Protein AF-S9ZBN9-F1 (afdb_monomer)

Nearest PDB structures (foldseek):
  4k0d-assembly1_B  TM=3.732E-01  e=3.266E+00  Anaeromyxobacter dehalogenans 2CP-C
  1k05-assembly1_A  TM=3.040E-01  e=8.982E+00  Homo sapiens

Mean predicted aligned error: 7.87 Å

pLDDT: mean 86.71, std 13.23, range [47.06, 98.19]

InterPro domains:
  IPR008875 TraX [PF05857] (22-133)

Sequence (137 aa):
MGKRPPAKAVALPRVVISNGTLEALKWLGLVLMTLDHANKYVFAHGLPGAFELGRLAMPIFGFVLAYNLARPGALTSGAYARTMKRLALYGVAATPFFIGLGGLLSGWWPLNIMFTLLVAAGVLYLGSAHETEKIVR

Secondary structure (DSSP, 8-state):
-PPPPPP----PPP----HHHHHHHHHHHHHHHHHHHHHHHTSTT-STTHHHHHTTHHHHHHHHHHHHHTSTTTTTTTHHHHHHHHHHHHHHHHHHHHHHHHTTTS-S----HHHHHHHHHHHHHHHHHHHHHHHH-

Organism: NCBI:txid1348657

Structure (mmCIF, N/CA/C/O backbone):
data_AF-S9ZBN9-F1
#
_entry.id   AF-S9ZBN9-F1
#
loop_
_atom_site.group_PDB
_atom_site.id
_atom_site.type_symbol
_atom_site.label_atom_id
_atom_site.label_alt_id
_atom_site.label_comp_id
_atom_site.label_asym_id
_atom_site.label_entity_id
_atom_site.label_seq_id
_atom_site.pdbx_PDB_ins_code
_atom_site.Cartn_x
_atom_site.Cartn_y
_atom_site.Cartn_z
_atom_site.occupancy
_atom_site.B_iso_or_equiv
_atom_site.auth_seq_id
_atom_site.auth_comp_id
_atom_site.auth_asym_id
_atom_site.auth_atom_id
_atom_site.pdbx_PDB_model_num
ATOM 1 N N . MET A 1 1 ? 4.072 -3.892 51.290 1.00 50.62 1 MET A N 1
ATOM 2 C CA . MET A 1 1 ? 4.006 -4.163 49.836 1.00 50.62 1 MET A CA 1
ATOM 3 C C . MET A 1 1 ? 3.263 -3.005 49.163 1.00 50.62 1 MET A C 1
ATOM 5 O O . MET A 1 1 ? 2.042 -2.968 49.208 1.00 50.62 1 MET A O 1
ATOM 9 N N . GLY A 1 2 ? 3.979 -1.980 48.685 1.00 59.53 2 GLY A N 1
ATOM 10 C CA . GLY A 1 2 ? 3.369 -0.747 48.161 1.00 59.53 2 GLY A CA 1
ATOM 11 C C . GLY A 1 2 ? 2.834 -0.929 46.738 1.00 59.53 2 GLY A C 1
ATOM 12 O O . GLY A 1 2 ? 3.568 -1.379 45.861 1.00 59.53 2 GLY A O 1
ATOM 13 N N . LYS A 1 3 ? 1.560 -0.592 46.502 1.00 62.06 3 LYS A N 1
ATOM 14 C CA . LYS A 1 3 ? 0.966 -0.575 45.156 1.00 62.06 3 LYS A CA 1
ATOM 15 C C . LYS A 1 3 ? 1.666 0.504 44.319 1.00 62.06 3 LYS A C 1
ATOM 17 O O . LYS A 1 3 ? 1.660 1.670 44.704 1.00 62.06 3 LYS A O 1
ATOM 22 N N . ARG A 1 4 ? 2.265 0.123 43.182 1.00 60.00 4 ARG A N 1
ATOM 23 C CA . ARG A 1 4 ? 2.753 1.087 42.181 1.00 60.00 4 ARG A CA 1
ATOM 24 C C . ARG A 1 4 ? 1.568 1.948 41.719 1.00 60.00 4 ARG A C 1
ATOM 26 O O . ARG A 1 4 ? 0.535 1.372 41.373 1.00 60.00 4 ARG A O 1
ATOM 33 N N . PRO A 1 5 ? 1.688 3.285 41.697 1.00 59.78 5 PRO A N 1
ATOM 34 C CA . PRO A 1 5 ? 0.659 4.129 41.109 1.00 59.78 5 PRO A CA 1
ATOM 35 C C . PRO A 1 5 ? 0.511 3.788 39.616 1.00 59.78 5 PRO A C 1
ATOM 37 O O . PRO A 1 5 ? 1.517 3.475 38.968 1.00 59.78 5 PRO A O 1
ATOM 40 N N . PRO A 1 6 ? -0.714 3.817 39.058 1.00 62.88 6 PRO A N 1
ATOM 41 C CA . PRO A 1 6 ? -0.912 3.589 37.634 1.00 62.88 6 PRO A CA 1
ATOM 42 C C . PRO A 1 6 ? -0.115 4.639 36.859 1.00 62.88 6 PRO A C 1
ATOM 44 O O . PRO A 1 6 ? -0.218 5.837 37.132 1.00 62.88 6 PRO A O 1
ATOM 47 N N . ALA A 1 7 ? 0.718 4.186 35.920 1.00 63.12 7 ALA A N 1
ATOM 48 C CA . ALA A 1 7 ? 1.450 5.082 35.039 1.00 63.12 7 ALA A CA 1
ATOM 49 C C . ALA A 1 7 ? 0.431 5.978 34.320 1.00 63.12 7 ALA A C 1
ATOM 51 O O . ALA A 1 7 ? -0.486 5.473 33.671 1.00 63.12 7 ALA A O 1
ATOM 52 N N . LYS A 1 8 ? 0.555 7.303 34.464 1.00 56.41 8 LYS A N 1
ATOM 53 C CA . LYS A 1 8 ? -0.272 8.248 33.707 1.00 56.41 8 LYS A CA 1
ATOM 54 C C . LYS A 1 8 ? 0.001 8.007 32.224 1.00 56.41 8 LYS A C 1
ATOM 56 O O . LYS A 1 8 ? 1.105 8.276 31.757 1.00 56.41 8 LYS A O 1
ATOM 61 N N . ALA A 1 9 ? -0.983 7.477 31.504 1.00 63.88 9 ALA A N 1
ATOM 62 C CA . ALA A 1 9 ? -0.899 7.336 30.061 1.00 63.88 9 ALA A CA 1
ATOM 63 C C . ALA A 1 9 ? -0.758 8.737 29.454 1.00 63.88 9 ALA A C 1
ATOM 65 O O . ALA A 1 9 ? -1.649 9.576 29.588 1.00 63.88 9 ALA A O 1
ATOM 66 N N . VAL A 1 10 ? 0.386 9.011 28.829 1.00 67.50 10 VAL A N 1
ATOM 67 C CA . VAL A 1 10 ? 0.577 10.229 28.044 1.00 67.50 10 VAL A CA 1
ATOM 68 C C . VAL A 1 10 ? -0.313 10.096 26.811 1.00 67.50 10 VAL A C 1
ATOM 70 O O . VAL A 1 10 ? -0.037 9.288 25.927 1.00 67.50 10 VAL A O 1
ATOM 73 N N . ALA A 1 11 ? -1.414 10.846 26.774 1.00 68.44 11 ALA A N 1
ATOM 74 C CA . ALA A 1 11 ? -2.284 10.902 25.608 1.00 68.44 11 ALA A CA 1
ATOM 75 C C . ALA A 1 11 ? -1.547 11.640 24.481 1.00 68.44 11 ALA A C 1
ATOM 77 O O . ALA A 1 11 ? -1.404 12.861 24.514 1.00 68.44 11 ALA A O 1
ATOM 78 N N . LEU A 1 12 ? -1.030 10.890 23.506 1.00 72.62 12 LEU A N 1
ATOM 79 C CA . LEU A 1 12 ? -0.391 11.470 22.328 1.00 72.62 12 LEU A CA 1
ATOM 80 C C . LEU A 1 12 ? -1.444 12.130 21.418 1.00 72.62 12 LEU A C 1
ATOM 82 O O . LEU A 1 12 ? -2.558 11.608 21.298 1.00 72.62 12 LEU A O 1
ATOM 86 N N . PRO A 1 13 ? -1.111 13.250 20.747 1.00 77.50 13 PRO A N 1
ATOM 87 C CA . PRO A 1 13 ? -2.014 13.878 19.793 1.00 77.50 13 PRO A CA 1
ATOM 88 C C . PRO A 1 13 ? -2.399 12.896 18.684 1.00 77.50 13 PRO A C 1
ATOM 90 O O . PRO A 1 13 ? -1.551 12.193 18.129 1.00 77.50 13 PRO A O 1
ATOM 93 N N . ARG A 1 14 ? -3.685 12.862 18.323 1.00 79.31 14 ARG A N 1
ATOM 94 C CA . ARG A 1 14 ? -4.166 12.005 17.238 1.00 79.31 14 ARG A CA 1
ATOM 95 C C . ARG A 1 14 ? -3.652 12.531 15.899 1.00 79.31 14 ARG A C 1
ATOM 97 O O . ARG A 1 14 ? -4.034 13.613 15.465 1.00 79.31 14 ARG A O 1
ATOM 104 N N . VAL A 1 15 ? -2.846 11.728 15.212 1.00 84.12 15 VAL A N 1
ATOM 105 C CA . VAL A 1 15 ? -2.393 12.029 13.849 1.00 84.12 15 VAL A CA 1
ATOM 106 C C . VAL A 1 15 ? -3.560 11.831 12.876 1.00 84.12 15 VAL A C 1
ATOM 108 O O . VAL A 1 15 ? -3.977 10.702 12.605 1.00 84.12 15 VAL A O 1
ATOM 111 N N . VAL A 1 16 ? -4.109 12.928 12.351 1.00 91.12 16 VAL A N 1
ATOM 112 C CA . VAL A 1 16 ? -5.200 12.917 11.364 1.00 91.12 16 VAL A CA 1
ATOM 113 C C . VAL A 1 16 ? -4.637 13.239 9.983 1.00 91.12 16 VAL A C 1
ATOM 115 O O . VAL A 1 16 ? -4.164 14.342 9.737 1.00 91.12 16 VAL A O 1
ATOM 118 N N . ILE A 1 17 ? -4.701 12.266 9.076 1.00 92.94 17 ILE A N 1
ATOM 119 C CA . ILE A 1 17 ? -4.240 12.375 7.693 1.00 92.94 17 ILE A CA 1
ATOM 120 C C . ILE A 1 17 ? -5.448 12.221 6.780 1.00 92.94 17 ILE A C 1
ATOM 122 O O . ILE A 1 17 ? -6.238 11.279 6.915 1.00 92.94 17 ILE A O 1
ATOM 126 N N . SER A 1 18 ? -5.586 13.159 5.844 1.00 95.00 18 SER A N 1
ATOM 127 C CA . SER A 1 18 ? -6.686 13.161 4.886 1.00 95.00 18 SER A CA 1
ATOM 128 C C . SER A 1 18 ? -6.649 11.924 3.976 1.00 95.00 18 SER A C 1
ATOM 130 O O . SER A 1 18 ? -5.587 11.369 3.682 1.00 95.00 18 SER A O 1
ATOM 132 N N . ASN A 1 19 ? -7.817 11.507 3.479 1.00 94.38 19 ASN A N 1
ATOM 133 C CA . ASN A 1 19 ? -7.900 10.419 2.500 1.00 94.38 19 ASN A CA 1
ATOM 134 C C . ASN A 1 19 ? -7.111 10.741 1.224 1.00 94.38 19 ASN A C 1
ATOM 136 O O . ASN A 1 19 ? -6.431 9.864 0.705 1.00 94.38 19 ASN A O 1
ATOM 140 N N . GLY A 1 20 ? -7.155 11.996 0.762 1.00 96.38 20 GLY A N 1
ATOM 141 C CA . GLY A 1 20 ? -6.427 12.435 -0.430 1.00 96.38 20 GLY A CA 1
ATOM 142 C C . GLY A 1 20 ? -4.912 12.303 -0.278 1.00 96.38 20 GLY A C 1
ATOM 143 O O . GLY A 1 20 ? -4.245 11.837 -1.194 1.00 96.38 20 GLY A O 1
ATOM 144 N N . THR A 1 21 ? -4.367 12.616 0.901 1.00 97.06 21 THR A N 1
ATOM 145 C CA . THR A 1 21 ? -2.932 12.452 1.180 1.00 97.06 21 THR A CA 1
ATOM 146 C C . THR A 1 21 ? -2.518 10.982 1.157 1.00 97.06 21 THR A C 1
ATOM 148 O O . THR A 1 21 ? -1.499 10.641 0.566 1.00 97.06 21 THR A O 1
ATOM 151 N N . LEU A 1 22 ? -3.310 10.091 1.761 1.00 96.81 22 LEU A N 1
ATOM 152 C CA . LEU A 1 22 ? -3.028 8.650 1.729 1.00 96.81 22 LEU A CA 1
ATOM 153 C C . LEU A 1 22 ? -3.139 8.082 0.313 1.00 96.81 22 LEU A C 1
ATOM 155 O O . LEU A 1 22 ? -2.351 7.218 -0.063 1.00 96.81 22 LEU A O 1
ATOM 159 N N . GLU A 1 23 ? -4.098 8.570 -0.473 1.00 97.38 23 GLU A N 1
ATOM 160 C CA . GLU A 1 23 ? -4.237 8.209 -1.881 1.00 97.38 23 GLU A CA 1
ATOM 161 C C . GLU A 1 23 ? -3.001 8.640 -2.674 1.00 97.38 23 GLU A C 1
ATOM 163 O O . GLU A 1 23 ? -2.384 7.809 -3.338 1.00 97.38 23 GLU A O 1
ATOM 168 N N . ALA A 1 24 ? -2.579 9.898 -2.528 1.00 97.94 24 ALA A N 1
ATOM 169 C CA . ALA A 1 24 ? -1.375 10.429 -3.158 1.00 97.94 24 ALA A CA 1
ATOM 170 C C . ALA A 1 24 ? -0.121 9.636 -2.762 1.00 97.94 24 ALA A C 1
ATOM 172 O O . ALA A 1 24 ? 0.701 9.328 -3.620 1.00 97.94 24 ALA A O 1
ATOM 173 N N . LEU A 1 25 ? 0.000 9.232 -1.493 1.00 97.88 25 LEU A N 1
ATOM 174 C CA . LEU A 1 25 ? 1.095 8.375 -1.034 1.00 97.88 25 LEU A CA 1
ATOM 175 C C . LEU A 1 25 ? 1.078 6.999 -1.711 1.00 97.88 25 LEU A C 1
ATOM 177 O O . LEU A 1 25 ? 2.134 6.526 -2.122 1.00 97.88 25 LEU A O 1
ATOM 181 N N . LYS A 1 26 ? -0.088 6.362 -1.891 1.00 96.06 26 LYS A N 1
ATOM 182 C CA . LYS A 1 26 ? -0.159 5.095 -2.647 1.00 96.06 26 LYS A CA 1
ATOM 183 C C . LYS A 1 26 ? 0.303 5.275 -4.085 1.00 96.06 26 LYS A C 1
ATOM 185 O O . LYS A 1 26 ? 1.065 4.446 -4.575 1.00 96.06 26 LYS A O 1
ATOM 190 N N . TRP A 1 27 ? -0.155 6.336 -4.747 1.00 98.19 27 TRP A N 1
ATOM 191 C CA . TRP A 1 27 ? 0.246 6.633 -6.121 1.00 98.19 27 TRP A CA 1
ATOM 192 C C . TRP A 1 27 ? 1.741 6.916 -6.219 1.00 98.19 27 TRP A C 1
ATOM 194 O O . TRP A 1 27 ? 2.399 6.368 -7.099 1.00 98.19 27 TRP A O 1
ATOM 204 N N . LEU A 1 28 ? 2.298 7.677 -5.276 1.00 98.06 28 LEU A N 1
ATOM 205 C CA . LEU A 1 28 ? 3.735 7.906 -5.186 1.00 98.06 28 LEU A CA 1
ATOM 206 C C . LEU A 1 28 ? 4.495 6.583 -5.027 1.00 98.06 28 LEU A C 1
ATOM 208 O O . LEU A 1 28 ? 5.392 6.300 -5.813 1.00 98.06 28 LEU A O 1
ATOM 212 N N . GLY A 1 29 ? 4.103 5.736 -4.071 1.00 97.00 29 GLY A N 1
ATOM 213 C CA . GLY A 1 29 ? 4.714 4.418 -3.878 1.00 97.00 29 GLY A CA 1
ATOM 214 C C . GLY A 1 29 ? 4.638 3.539 -5.131 1.00 97.00 29 GLY A C 1
ATOM 215 O O . GLY A 1 29 ? 5.613 2.871 -5.473 1.00 97.00 29 GLY A O 1
ATOM 216 N N . LEU A 1 30 ? 3.515 3.580 -5.856 1.00 96.12 30 LEU A N 1
ATOM 217 C CA . LEU A 1 30 ? 3.324 2.832 -7.099 1.00 96.12 30 LEU A CA 1
ATOM 218 C C . LEU A 1 30 ? 4.252 3.330 -8.212 1.00 96.12 30 LEU A C 1
ATOM 220 O O . LEU A 1 30 ? 4.881 2.512 -8.885 1.00 96.12 30 LEU A O 1
ATOM 224 N N . VAL A 1 31 ? 4.366 4.647 -8.389 1.00 97.44 31 VAL A N 1
ATOM 225 C CA . VAL A 1 31 ? 5.267 5.254 -9.380 1.00 97.44 31 VAL A CA 1
ATOM 226 C C . VAL A 1 31 ? 6.720 4.903 -9.069 1.00 97.44 31 VAL A C 1
ATOM 228 O O . VAL A 1 31 ? 7.429 4.450 -9.964 1.00 97.44 31 VAL A O 1
ATOM 231 N N . LEU A 1 32 ? 7.151 5.031 -7.810 1.00 96.44 32 LEU A N 1
ATOM 232 C CA . LEU A 1 32 ? 8.522 4.712 -7.393 1.00 96.44 32 LEU A CA 1
ATOM 233 C C . LEU A 1 32 ? 8.856 3.229 -7.604 1.00 96.44 32 LEU A C 1
ATOM 235 O O . LEU A 1 32 ? 9.910 2.904 -8.147 1.00 96.44 32 LEU A O 1
ATOM 239 N N . MET A 1 33 ? 7.939 2.329 -7.239 1.00 94.75 33 MET A N 1
ATOM 240 C CA . MET A 1 33 ? 8.096 0.891 -7.477 1.00 94.75 33 MET A CA 1
ATOM 241 C C . MET A 1 33 ? 8.193 0.578 -8.973 1.00 94.75 33 MET A C 1
ATOM 243 O O . MET A 1 33 ? 9.039 -0.209 -9.391 1.00 94.75 33 MET A O 1
ATOM 247 N N . THR A 1 34 ? 7.341 1.210 -9.782 1.00 93.06 34 THR A N 1
ATOM 248 C CA . THR A 1 34 ? 7.320 1.008 -11.236 1.00 93.06 34 THR A CA 1
ATOM 249 C C . THR A 1 34 ? 8.600 1.525 -11.882 1.00 93.06 34 THR A C 1
ATOM 251 O O . THR A 1 34 ? 9.152 0.847 -12.742 1.00 93.06 34 THR A O 1
ATOM 254 N N . LEU A 1 35 ? 9.106 2.682 -11.445 1.00 94.00 35 LEU A N 1
ATOM 255 C CA . LEU A 1 35 ? 10.361 3.254 -11.929 1.00 94.00 35 LEU A CA 1
ATOM 256 C C . LEU A 1 35 ? 11.552 2.330 -11.651 1.00 94.00 35 LEU A C 1
ATOM 258 O O . LEU A 1 35 ? 12.366 2.110 -12.543 1.00 94.00 35 LEU A O 1
ATOM 262 N N . ASP A 1 36 ? 11.636 1.755 -10.452 1.00 92.06 36 ASP A N 1
ATOM 263 C CA . ASP A 1 36 ? 12.674 0.778 -10.104 1.00 92.06 36 ASP A CA 1
ATOM 264 C C . ASP A 1 36 ? 12.609 -0.478 -10.989 1.00 92.06 36 ASP A C 1
ATOM 266 O O . ASP A 1 36 ? 13.612 -0.903 -11.566 1.00 92.06 36 ASP A O 1
ATOM 270 N N . HIS A 1 37 ? 11.408 -1.024 -11.195 1.00 90.50 37 HIS A N 1
ATOM 271 C CA . HIS A 1 37 ? 11.225 -2.192 -12.058 1.00 90.50 37 HIS A CA 1
ATOM 272 C C . HIS A 1 37 ? 11.536 -1.866 -13.524 1.00 90.50 37 HIS A C 1
ATOM 274 O O . HIS A 1 37 ? 12.193 -2.657 -14.199 1.00 90.50 37 HIS A O 1
ATOM 280 N N . ALA A 1 38 ? 11.124 -0.698 -14.019 1.00 91.06 38 ALA A N 1
ATOM 281 C CA . ALA A 1 38 ? 11.475 -0.234 -15.356 1.00 91.06 38 ALA A CA 1
ATOM 282 C C . ALA A 1 38 ? 12.993 -0.056 -15.494 1.00 91.06 38 ALA A C 1
ATOM 284 O O . ALA A 1 38 ? 13.569 -0.486 -16.493 1.00 91.06 38 ALA A O 1
ATOM 285 N N . ASN A 1 39 ? 13.663 0.500 -14.480 1.00 91.94 39 ASN A N 1
ATOM 286 C CA . ASN A 1 39 ? 15.115 0.626 -14.479 1.00 91.94 39 ASN A CA 1
ATOM 287 C C . ASN A 1 39 ? 15.793 -0.743 -14.614 1.00 91.94 39 ASN A C 1
ATOM 289 O O . ASN A 1 39 ? 16.691 -0.909 -15.435 1.00 91.94 39 ASN A O 1
ATOM 293 N N . LYS A 1 40 ? 15.323 -1.738 -13.859 1.00 86.88 40 LYS A N 1
ATOM 294 C CA . LYS A 1 40 ? 15.853 -3.103 -13.906 1.00 86.88 40 LYS A CA 1
ATOM 295 C C . LYS A 1 40 ? 15.587 -3.803 -15.245 1.00 86.88 40 LYS A C 1
ATOM 297 O O . LYS A 1 40 ? 16.513 -4.361 -15.825 1.00 86.88 40 LYS A O 1
ATOM 302 N N . TYR A 1 41 ? 14.341 -3.802 -15.722 1.00 86.06 41 TYR A N 1
ATOM 303 C CA . TYR A 1 41 ? 13.916 -4.662 -16.838 1.00 86.06 41 TYR A CA 1
ATOM 304 C C . TYR A 1 41 ? 13.964 -3.994 -18.215 1.00 86.06 41 TYR A C 1
ATOM 306 O O . TYR A 1 41 ? 14.106 -4.696 -19.211 1.00 86.06 41 TYR A O 1
ATOM 314 N N . VAL A 1 42 ? 13.838 -2.667 -18.291 1.00 89.06 42 VAL A N 1
ATOM 315 C CA . VAL A 1 42 ? 13.817 -1.919 -19.563 1.00 89.06 42 VAL A CA 1
ATOM 316 C C . VAL A 1 42 ? 15.135 -1.189 -19.787 1.00 89.06 42 VAL A C 1
ATOM 318 O O . VAL A 1 42 ? 15.687 -1.242 -20.881 1.00 89.06 42 VAL A O 1
ATOM 321 N N . PHE A 1 43 ? 15.661 -0.531 -18.751 1.00 87.50 43 PHE A N 1
ATOM 322 C CA . PHE A 1 43 ? 16.867 0.296 -18.863 1.00 87.50 43 PHE A CA 1
ATOM 323 C C . PHE A 1 43 ? 18.155 -0.412 -18.425 1.00 87.50 43 PHE A C 1
ATOM 325 O O . PHE A 1 43 ? 19.200 0.231 -18.396 1.00 87.50 43 PHE A O 1
ATOM 332 N N . ALA A 1 44 ? 18.099 -1.703 -18.074 1.00 88.12 44 ALA A N 1
ATOM 333 C CA . ALA A 1 44 ? 19.251 -2.504 -17.647 1.00 88.12 44 ALA A CA 1
ATOM 334 C C . ALA A 1 44 ? 20.135 -1.801 -16.590 1.00 88.12 44 ALA A C 1
ATOM 336 O O . ALA A 1 44 ? 21.359 -1.792 -16.688 1.00 88.12 44 ALA A O 1
ATOM 337 N N . HIS A 1 45 ? 19.498 -1.201 -15.579 1.00 87.06 45 HIS A N 1
ATOM 338 C CA . HIS A 1 45 ? 20.115 -0.404 -14.510 1.00 87.06 45 HIS A CA 1
ATOM 339 C C . HIS A 1 45 ? 20.726 0.948 -14.932 1.00 87.06 45 HIS A C 1
ATOM 341 O O . HIS A 1 45 ? 21.487 1.540 -14.169 1.00 87.06 45 HIS A O 1
ATOM 347 N N . GLY A 1 46 ? 20.368 1.478 -16.104 1.00 86.75 46 GLY A N 1
ATOM 348 C CA . GLY A 1 46 ? 20.910 2.729 -16.646 1.00 86.75 46 GLY A CA 1
ATOM 349 C C . GLY A 1 46 ? 20.443 4.029 -15.974 1.00 86.75 46 GLY A C 1
ATOM 350 O O . GLY A 1 46 ? 21.019 5.080 -16.249 1.00 86.75 46 GLY A O 1
ATOM 351 N N . LEU A 1 47 ? 19.425 4.000 -15.107 1.00 89.94 47 LEU A N 1
ATOM 352 C CA . LEU A 1 47 ? 18.936 5.181 -14.386 1.00 89.94 47 LEU A CA 1
ATOM 353 C C . LEU A 1 47 ? 19.544 5.246 -12.971 1.00 89.94 47 LEU A C 1
ATOM 355 O O . LEU A 1 47 ? 19.133 4.471 -12.095 1.00 89.94 47 LEU A O 1
ATOM 359 N N . PRO A 1 48 ? 20.494 6.166 -12.705 1.00 89.69 48 PRO A N 1
ATOM 360 C CA . PRO A 1 48 ? 21.074 6.320 -11.375 1.00 89.69 48 PRO A CA 1
ATOM 361 C C . PRO A 1 48 ? 20.007 6.772 -10.366 1.00 89.69 48 PRO A C 1
ATOM 363 O O . PRO A 1 48 ? 19.133 7.578 -10.677 1.00 89.69 48 PRO A O 1
ATOM 366 N N . GLY A 1 49 ? 20.051 6.221 -9.150 1.00 89.94 49 GLY A N 1
ATOM 367 C CA . GLY A 1 49 ? 19.124 6.555 -8.058 1.00 89.94 49 GLY A CA 1
ATOM 368 C C . GLY A 1 49 ? 17.725 5.923 -8.143 1.00 89.94 49 GLY A C 1
ATOM 369 O O . GLY A 1 49 ? 17.030 5.865 -7.131 1.00 89.94 49 GLY A O 1
ATOM 370 N N . ALA A 1 50 ? 17.303 5.373 -9.290 1.00 90.31 50 ALA A N 1
ATOM 371 C CA . ALA A 1 50 ? 15.974 4.760 -9.432 1.00 90.31 50 ALA A CA 1
ATOM 372 C C . ALA A 1 50 ? 15.750 3.576 -8.470 1.00 90.31 50 ALA A C 1
ATOM 374 O O . ALA A 1 50 ? 14.666 3.438 -7.906 1.00 90.31 50 ALA A O 1
ATOM 375 N N . PHE A 1 51 ? 16.791 2.775 -8.222 1.00 88.19 51 PHE A N 1
ATOM 376 C CA . PHE A 1 51 ? 16.743 1.684 -7.243 1.00 88.19 51 PHE A CA 1
ATOM 377 C C . PHE A 1 51 ? 16.545 2.192 -5.809 1.00 88.19 51 PHE A C 1
ATOM 379 O O . PHE A 1 51 ? 15.717 1.678 -5.057 1.00 88.19 51 PHE A O 1
ATOM 386 N N . GLU A 1 52 ? 17.275 3.239 -5.427 1.00 92.88 52 GLU A N 1
ATOM 387 C CA . GLU A 1 52 ? 17.192 3.835 -4.091 1.00 92.88 52 GLU A CA 1
ATOM 388 C C . GLU A 1 52 ? 15.805 4.428 -3.837 1.00 92.88 52 GLU A C 1
ATOM 390 O O . GLU A 1 52 ? 15.210 4.198 -2.782 1.00 92.88 52 GLU A O 1
ATOM 395 N N . LEU A 1 53 ? 15.261 5.118 -4.841 1.00 92.94 53 LEU A N 1
ATOM 396 C CA . LEU A 1 53 ? 13.899 5.636 -4.841 1.00 92.94 53 LEU A CA 1
ATOM 397 C C . LEU A 1 53 ? 12.857 4.510 -4.753 1.00 92.94 53 LEU A C 1
ATOM 399 O O . LEU A 1 53 ? 11.900 4.618 -3.983 1.00 92.94 53 LEU A O 1
ATOM 403 N N . GLY A 1 54 ? 13.071 3.400 -5.462 1.00 91.56 54 GLY A N 1
ATOM 404 C CA . GLY A 1 54 ? 12.228 2.204 -5.392 1.00 91.56 54 GLY A CA 1
ATOM 405 C C . GLY A 1 54 ? 12.092 1.629 -3.983 1.00 91.56 54 GLY A C 1
ATOM 406 O O . GLY A 1 54 ? 11.002 1.205 -3.587 1.00 91.56 54 GLY A O 1
ATOM 407 N N . ARG A 1 55 ? 13.157 1.687 -3.171 1.00 94.00 55 ARG A N 1
ATOM 408 C CA . ARG A 1 55 ? 13.136 1.193 -1.779 1.00 94.00 55 ARG A CA 1
ATOM 409 C C . ARG A 1 55 ? 12.144 1.936 -0.885 1.00 94.00 55 ARG A C 1
ATOM 411 O O . ARG A 1 55 ? 11.736 1.380 0.134 1.00 94.00 55 ARG A O 1
ATOM 418 N N . LEU A 1 56 ? 11.721 3.145 -1.257 1.00 96.19 56 LEU A N 1
ATOM 419 C CA . LEU A 1 56 ? 10.700 3.899 -0.525 1.00 96.19 56 LEU A CA 1
ATOM 420 C C . LEU A 1 56 ? 9.286 3.331 -0.718 1.00 96.19 56 LEU A C 1
ATOM 422 O O . LEU A 1 56 ? 8.417 3.579 0.116 1.00 96.19 56 LEU A O 1
ATOM 426 N N . ALA A 1 57 ? 9.035 2.536 -1.762 1.00 95.75 57 ALA A N 1
ATOM 427 C CA . ALA A 1 57 ? 7.704 1.993 -2.022 1.00 95.75 57 ALA A CA 1
ATOM 428 C C . ALA A 1 57 ? 7.188 1.128 -0.859 1.00 95.75 57 ALA A C 1
ATOM 430 O O . ALA A 1 57 ? 6.056 1.306 -0.406 1.00 95.75 57 ALA A O 1
ATOM 431 N N . MET A 1 58 ? 8.026 0.230 -0.330 1.00 94.25 58 MET A N 1
ATOM 432 C CA . MET A 1 58 ? 7.655 -0.659 0.777 1.00 94.25 58 MET A CA 1
ATOM 433 C C . MET A 1 58 ? 7.229 0.102 2.048 1.00 94.25 58 MET A C 1
ATOM 435 O O . MET A 1 58 ? 6.103 -0.127 2.503 1.00 94.25 58 MET A O 1
ATOM 439 N N . PRO A 1 59 ? 8.034 1.025 2.615 1.00 96.31 59 PRO A N 1
ATOM 440 C CA . PRO A 1 59 ? 7.627 1.771 3.802 1.00 96.31 59 PRO A CA 1
ATOM 441 C C . PRO A 1 59 ? 6.416 2.676 3.545 1.00 96.31 59 PRO A C 1
ATOM 443 O O . PRO A 1 59 ? 5.574 2.804 4.432 1.00 96.31 59 PRO A O 1
ATOM 446 N N . ILE A 1 60 ? 6.263 3.244 2.341 1.00 97.62 60 ILE A N 1
ATOM 447 C CA . ILE A 1 60 ? 5.080 4.043 1.985 1.00 97.62 60 ILE A CA 1
ATOM 448 C C . ILE A 1 60 ? 3.809 3.182 2.015 1.00 97.62 60 ILE A C 1
ATOM 450 O O . ILE A 1 60 ? 2.833 3.544 2.678 1.00 97.62 60 ILE A O 1
ATOM 454 N N . PHE A 1 61 ? 3.804 2.025 1.347 1.00 97.38 61 PHE A N 1
ATOM 455 C CA . PHE A 1 61 ? 2.638 1.135 1.351 1.00 97.38 61 PHE A CA 1
ATOM 456 C C . PHE A 1 61 ? 2.350 0.562 2.740 1.00 97.38 61 PHE A C 1
ATOM 458 O O . PHE A 1 61 ? 1.185 0.501 3.141 1.00 97.38 61 PHE A O 1
ATOM 465 N N . GLY A 1 62 ? 3.393 0.195 3.490 1.00 97.25 62 GLY A N 1
ATOM 466 C CA . GLY A 1 62 ? 3.267 -0.254 4.875 1.00 97.25 62 GLY A CA 1
ATOM 467 C C . GLY A 1 62 ? 2.621 0.808 5.765 1.00 97.25 62 GLY A C 1
ATOM 468 O O . GLY A 1 62 ? 1.674 0.507 6.494 1.00 97.25 62 GLY A O 1
ATOM 469 N N . PHE A 1 63 ? 3.060 2.063 5.646 1.00 97.25 63 PHE A N 1
ATOM 470 C CA . PHE A 1 63 ? 2.474 3.189 6.368 1.00 97.25 63 PHE A CA 1
ATOM 471 C C . PHE A 1 63 ? 0.998 3.394 6.016 1.00 97.25 63 PHE A C 1
ATOM 473 O O . PHE A 1 63 ? 0.158 3.462 6.914 1.00 97.25 63 PHE A O 1
ATOM 480 N N . VAL A 1 64 ? 0.654 3.449 4.725 1.00 97.31 64 VAL A N 1
ATOM 481 C CA . VAL A 1 64 ? -0.741 3.644 4.298 1.00 97.31 64 VAL A CA 1
ATOM 482 C C . VAL A 1 64 ? -1.638 2.502 4.782 1.00 97.31 64 VAL A C 1
ATOM 484 O O . VAL A 1 64 ? -2.760 2.757 5.230 1.00 97.31 64 VAL A O 1
ATOM 487 N N . LEU A 1 65 ? -1.165 1.256 4.705 1.00 97.62 65 LEU A N 1
ATOM 488 C CA . LEU A 1 65 ? -1.888 0.085 5.198 1.00 97.62 65 LEU A CA 1
ATOM 489 C C . LEU A 1 65 ? -2.153 0.199 6.701 1.00 97.62 65 LEU A C 1
ATOM 491 O O . LEU A 1 65 ? -3.309 0.143 7.127 1.00 97.62 65 LEU A O 1
ATOM 495 N N . ALA A 1 66 ? -1.092 0.390 7.487 1.00 96.00 66 ALA A N 1
ATOM 496 C CA . ALA A 1 66 ? -1.178 0.480 8.939 1.00 96.00 66 ALA A CA 1
ATOM 497 C C . ALA A 1 66 ? -2.080 1.642 9.367 1.00 96.00 66 ALA A C 1
ATOM 499 O O . ALA A 1 66 ? -2.961 1.458 10.203 1.00 96.00 66 ALA A O 1
ATOM 500 N N . TYR A 1 67 ? -1.935 2.810 8.735 1.00 96.19 67 TYR A N 1
ATOM 501 C CA . TYR A 1 67 ? -2.756 3.977 9.038 1.00 96.19 67 TYR A CA 1
ATOM 502 C C . TYR A 1 67 ? -4.244 3.716 8.779 1.00 96.19 67 TYR A C 1
ATOM 504 O O . TYR A 1 67 ? -5.084 4.075 9.601 1.00 96.19 67 TYR A O 1
ATOM 512 N N . ASN A 1 68 ? -4.595 3.081 7.654 1.00 95.50 68 ASN A N 1
ATOM 513 C CA . ASN A 1 68 ? -5.994 2.779 7.341 1.00 95.50 68 ASN A CA 1
ATOM 514 C C . ASN A 1 68 ? -6.601 1.736 8.287 1.00 95.50 68 ASN A C 1
ATOM 516 O O . ASN A 1 68 ? -7.763 1.880 8.664 1.00 95.50 68 ASN A O 1
ATOM 520 N N . LEU A 1 69 ? -5.836 0.715 8.680 1.00 95.69 69 LEU A N 1
ATOM 521 C CA . LEU A 1 69 ? -6.300 -0.320 9.609 1.00 95.69 69 LEU A CA 1
ATOM 522 C C . LEU A 1 69 ? -6.348 0.165 11.065 1.00 95.69 69 LEU A C 1
ATOM 524 O O . LEU A 1 69 ? -7.192 -0.294 11.823 1.00 95.69 69 LEU A O 1
ATOM 528 N N . ALA A 1 70 ? -5.532 1.152 11.438 1.00 93.31 70 ALA A N 1
ATOM 529 C CA . ALA A 1 70 ? -5.572 1.790 12.755 1.00 93.31 70 ALA A CA 1
ATOM 530 C C . ALA A 1 70 ? -6.741 2.783 12.929 1.00 93.31 70 ALA A C 1
ATOM 532 O O . ALA A 1 70 ? -6.894 3.389 13.992 1.00 93.31 70 ALA A O 1
ATOM 533 N N . ARG A 1 71 ? -7.569 3.005 11.897 1.00 91.94 71 ARG A N 1
ATOM 534 C CA . ARG A 1 71 ? -8.710 3.922 12.003 1.00 91.94 71 ARG A CA 1
ATOM 535 C C . ARG A 1 71 ? -9.769 3.377 12.969 1.00 91.94 71 ARG A C 1
ATOM 537 O O . ARG A 1 71 ? -10.042 2.175 12.962 1.00 91.94 71 ARG A O 1
ATOM 544 N N . PRO A 1 72 ? -10.435 4.255 13.746 1.00 89.19 72 PRO A N 1
ATOM 545 C CA . PRO A 1 72 ? -11.531 3.838 14.614 1.00 89.19 72 PRO A CA 1
ATOM 546 C C . PRO A 1 72 ? -12.598 3.060 13.835 1.00 89.19 72 PRO A C 1
ATOM 548 O O . PRO A 1 72 ? -13.014 3.487 12.758 1.00 89.19 72 PRO A O 1
ATOM 551 N N . GLY A 1 73 ? -13.020 1.910 14.365 1.00 88.62 73 GLY A N 1
ATOM 552 C CA . GLY A 1 73 ? -14.025 1.052 13.729 1.00 88.62 73 GLY A CA 1
ATOM 553 C C . GLY A 1 73 ? -13.532 0.243 12.519 1.00 88.62 73 GLY A C 1
ATOM 554 O O . GLY A 1 73 ? -14.342 -0.379 11.831 1.00 88.62 73 GLY A O 1
ATOM 555 N N . ALA A 1 74 ? -12.226 0.199 12.228 1.00 92.19 74 ALA A N 1
ATOM 556 C CA . ALA A 1 74 ? -11.694 -0.622 11.133 1.00 92.19 74 ALA A CA 1
ATOM 557 C C . ALA A 1 74 ? -12.015 -2.120 11.305 1.00 92.19 74 ALA A C 1
ATOM 559 O O . ALA A 1 74 ? -12.335 -2.803 10.328 1.00 92.19 74 ALA A O 1
ATOM 560 N N . LEU A 1 75 ? -11.984 -2.619 12.546 1.00 91.06 75 LEU A N 1
ATOM 561 C CA . LEU A 1 75 ? -12.323 -4.006 12.859 1.00 91.06 75 LEU A CA 1
ATOM 562 C C . LEU A 1 75 ? -13.816 -4.290 12.630 1.00 91.06 75 LEU A C 1
ATOM 564 O O . LEU A 1 75 ? -14.160 -5.163 11.837 1.00 91.06 75 LEU A O 1
ATOM 568 N N . THR A 1 76 ? -14.698 -3.502 13.251 1.00 91.06 76 THR A N 1
ATOM 569 C CA . THR A 1 76 ? -16.160 -3.689 13.184 1.00 91.06 76 THR A CA 1
ATOM 570 C C . THR A 1 76 ? -16.734 -3.444 11.789 1.00 91.06 76 THR A C 1
ATOM 572 O O . THR A 1 76 ? -17.690 -4.098 11.389 1.00 91.06 76 THR A O 1
ATOM 575 N N . SER A 1 77 ? -16.124 -2.555 11.002 1.00 92.31 77 SER A N 1
ATOM 576 C CA . SER A 1 77 ? -16.529 -2.294 9.614 1.00 92.31 77 SER A CA 1
ATOM 577 C C . SER A 1 77 ? -16.066 -3.361 8.612 1.00 92.31 77 SER A C 1
ATOM 579 O O . SER A 1 77 ? -16.330 -3.218 7.414 1.00 92.31 77 SER A O 1
ATOM 581 N N . GLY A 1 78 ? -15.332 -4.396 9.040 1.00 93.25 78 GLY A N 1
ATOM 582 C CA . GLY A 1 78 ? -14.792 -5.445 8.166 1.00 93.25 78 GLY A CA 1
ATOM 583 C C . GLY A 1 78 ? -13.654 -4.982 7.244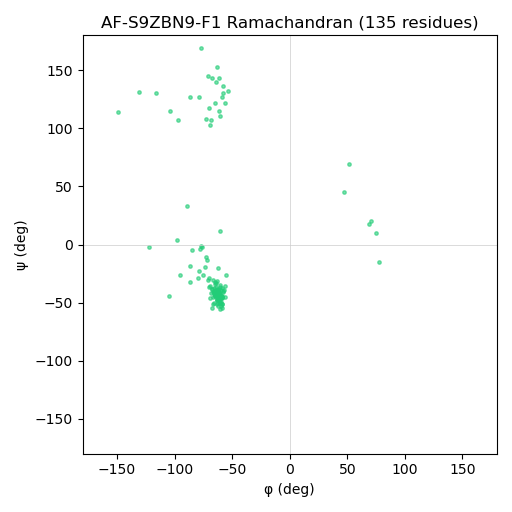 1.00 93.25 78 GLY A C 1
ATOM 584 O O . GLY A 1 78 ? -13.389 -5.616 6.216 1.00 93.25 78 GLY A O 1
ATOM 585 N N . ALA A 1 79 ? -12.983 -3.868 7.564 1.00 94.50 79 ALA A N 1
ATOM 586 C CA . ALA A 1 79 ? -11.920 -3.306 6.727 1.00 94.50 79 ALA A CA 1
ATOM 587 C C . ALA A 1 79 ? -10.707 -4.242 6.606 1.00 94.50 79 ALA A C 1
ATOM 589 O O . ALA A 1 79 ? -10.136 -4.356 5.518 1.00 94.50 79 ALA A O 1
ATOM 590 N N . TYR A 1 80 ? -10.366 -4.962 7.680 1.00 96.19 80 TYR A N 1
ATOM 591 C CA . TYR A 1 80 ? -9.301 -5.969 7.679 1.00 96.19 80 TYR A CA 1
ATOM 592 C C . TYR A 1 80 ? -9.578 -7.079 6.662 1.00 96.19 80 TYR A C 1
ATOM 594 O O . TYR A 1 80 ? -8.758 -7.317 5.779 1.00 96.19 80 TYR A O 1
ATOM 602 N N . ALA A 1 81 ? -10.763 -7.698 6.715 1.00 95.75 81 ALA A N 1
ATOM 603 C CA . ALA A 1 81 ? -11.134 -8.787 5.812 1.00 95.75 81 ALA A CA 1
ATOM 604 C C . ALA A 1 81 ? -11.132 -8.351 4.337 1.00 95.75 81 ALA A C 1
ATOM 606 O O . ALA A 1 81 ? -10.560 -9.034 3.486 1.00 95.75 81 ALA A O 1
ATOM 607 N N . ARG A 1 82 ? -11.707 -7.178 4.022 1.00 97.19 82 ARG A N 1
ATOM 608 C CA . ARG A 1 82 ? -11.678 -6.629 2.653 1.00 97.19 82 ARG A CA 1
ATOM 609 C C . ARG A 1 82 ? -10.253 -6.365 2.172 1.00 97.19 82 ARG A C 1
ATOM 611 O O . ARG A 1 82 ? -9.940 -6.664 1.020 1.00 97.19 82 ARG A O 1
ATOM 618 N N . THR A 1 83 ? -9.406 -5.811 3.036 1.00 97.06 83 THR A N 1
ATOM 619 C CA . THR A 1 83 ? -8.007 -5.505 2.714 1.00 97.06 83 THR A CA 1
ATOM 620 C C . THR A 1 83 ? -7.208 -6.780 2.473 1.00 97.06 83 THR A C 1
ATOM 622 O O . THR A 1 83 ? -6.598 -6.910 1.416 1.00 97.06 83 THR A O 1
ATOM 625 N N . MET A 1 84 ? -7.287 -7.759 3.378 1.00 97.88 84 MET A N 1
ATOM 626 C CA . MET A 1 84 ? -6.620 -9.055 3.226 1.00 97.88 84 MET A CA 1
ATOM 627 C C . MET A 1 84 ? -7.066 -9.782 1.951 1.00 97.88 84 MET A C 1
ATOM 629 O O . MET A 1 84 ? -6.227 -10.247 1.184 1.00 97.88 84 MET A O 1
ATOM 633 N N . LYS A 1 85 ? -8.375 -9.802 1.654 1.00 97.81 85 LYS A N 1
ATOM 634 C CA . LYS A 1 85 ? -8.903 -10.409 0.421 1.00 97.81 85 LYS A CA 1
ATOM 635 C C . LYS A 1 85 ? -8.335 -9.748 -0.837 1.00 97.81 85 LYS A C 1
ATOM 637 O O . LYS A 1 85 ? -7.947 -10.445 -1.770 1.00 97.81 85 LYS A O 1
ATOM 642 N N . ARG A 1 86 ? -8.280 -8.413 -0.870 1.00 97.31 86 ARG A N 1
ATOM 643 C CA . ARG A 1 86 ? -7.707 -7.663 -2.000 1.00 97.31 86 ARG A CA 1
ATOM 644 C C . ARG A 1 86 ? -6.212 -7.939 -2.150 1.00 97.31 86 ARG A C 1
ATOM 646 O O . ARG A 1 86 ? -5.773 -8.192 -3.263 1.00 97.31 86 ARG A O 1
ATOM 653 N N . LEU A 1 87 ? -5.456 -7.940 -1.051 1.00 96.94 87 LEU A N 1
ATOM 654 C CA . LEU A 1 87 ? -4.021 -8.240 -1.063 1.00 96.94 87 LEU A CA 1
ATOM 655 C C . LEU A 1 87 ? -3.741 -9.656 -1.572 1.00 96.94 87 LEU A C 1
ATOM 657 O O . LEU A 1 87 ? -2.865 -9.827 -2.410 1.00 96.94 87 LEU A O 1
ATOM 661 N N . ALA A 1 88 ? -4.516 -10.650 -1.135 1.00 96.81 88 ALA A N 1
ATOM 662 C CA . ALA A 1 88 ? -4.399 -12.016 -1.637 1.00 96.81 88 ALA A CA 1
ATOM 663 C C . ALA A 1 88 ? -4.727 -12.102 -3.137 1.00 96.81 88 ALA A C 1
ATOM 665 O O . ALA A 1 88 ? -3.955 -12.673 -3.902 1.00 96.81 88 ALA A O 1
ATOM 666 N N . LEU A 1 89 ? -5.837 -11.493 -3.572 1.00 97.19 89 LEU A N 1
ATOM 667 C CA . LEU A 1 89 ? -6.270 -11.524 -4.971 1.00 97.19 89 LEU A CA 1
ATOM 668 C C . LEU A 1 89 ? -5.248 -10.862 -5.903 1.00 97.19 89 LEU A C 1
ATOM 670 O O . LEU A 1 89 ? -4.815 -11.474 -6.876 1.00 97.19 89 LEU A O 1
ATOM 674 N N . TYR A 1 90 ? -4.845 -9.626 -5.601 1.00 95.25 90 TYR A N 1
ATOM 675 C CA . TYR A 1 90 ? -3.868 -8.907 -6.418 1.00 95.25 90 TYR A CA 1
ATOM 676 C C . TYR A 1 90 ? -2.460 -9.482 -6.276 1.00 95.25 90 TYR A C 1
ATOM 678 O O . TYR A 1 90 ? -1.709 -9.467 -7.246 1.00 95.25 90 TYR A O 1
ATOM 686 N N . GLY A 1 91 ? -2.116 -10.043 -5.114 1.00 92.81 91 GLY A N 1
ATOM 687 C CA . GLY A 1 91 ? -0.882 -10.794 -4.919 1.00 92.81 91 GLY A CA 1
ATOM 688 C C . GLY A 1 91 ? -0.804 -11.979 -5.873 1.00 92.81 91 GLY A C 1
ATOM 689 O O . GLY A 1 91 ? 0.162 -12.084 -6.618 1.00 92.81 91 GLY A O 1
ATOM 690 N N . VAL A 1 92 ? -1.841 -12.817 -5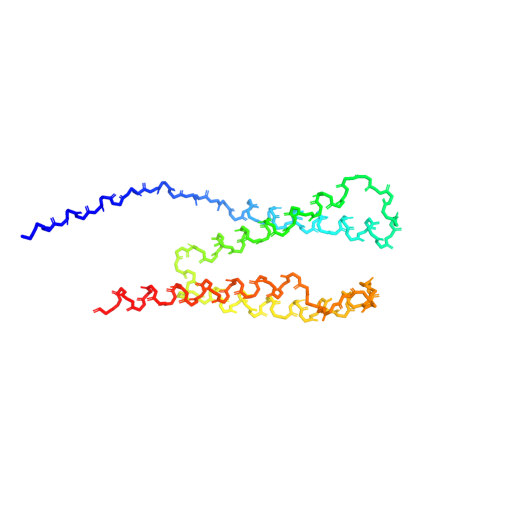.933 1.00 92.94 92 VAL A N 1
ATOM 691 C CA . VAL A 1 92 ? -1.901 -13.946 -6.877 1.00 92.94 92 VAL A CA 1
ATOM 692 C C . VAL A 1 92 ? -1.890 -13.464 -8.328 1.00 92.94 92 VAL A C 1
ATOM 694 O O . VAL A 1 92 ? -1.137 -14.000 -9.135 1.00 92.94 92 VAL A O 1
ATOM 697 N N . ALA A 1 93 ? -2.670 -12.432 -8.661 1.00 92.38 93 ALA A N 1
ATOM 698 C CA . ALA A 1 93 ? -2.734 -11.899 -10.022 1.00 92.38 93 ALA A CA 1
ATOM 699 C C . ALA A 1 93 ? -1.395 -11.308 -10.502 1.00 92.38 93 ALA A C 1
ATOM 701 O O . ALA A 1 93 ? -1.084 -11.379 -11.689 1.00 92.38 93 ALA A O 1
ATOM 702 N N . ALA A 1 94 ? -0.593 -10.746 -9.594 1.00 88.88 94 ALA A N 1
ATOM 703 C CA . ALA A 1 94 ? 0.724 -10.197 -9.907 1.00 88.88 94 ALA A CA 1
ATOM 704 C C . ALA A 1 94 ? 1.815 -11.274 -10.036 1.00 88.88 94 ALA A C 1
ATOM 706 O O . ALA A 1 94 ? 2.834 -11.037 -10.687 1.00 88.88 94 ALA A O 1
ATOM 707 N N . THR A 1 95 ? 1.625 -12.455 -9.438 1.00 87.50 95 THR A N 1
ATOM 708 C CA . THR A 1 95 ? 2.634 -13.526 -9.407 1.00 87.50 95 THR A CA 1
ATOM 709 C C . THR A 1 95 ? 3.120 -13.966 -10.796 1.00 87.50 95 THR A C 1
ATOM 711 O O . THR A 1 95 ? 4.334 -14.050 -10.962 1.00 87.50 95 THR A O 1
ATOM 714 N N . PRO A 1 96 ? 2.267 -14.189 -11.820 1.00 85.94 96 PRO A N 1
ATOM 715 C CA . PRO A 1 96 ? 2.740 -14.552 -13.158 1.00 85.94 96 PRO A CA 1
ATOM 716 C C . PRO A 1 96 ? 3.697 -13.518 -13.761 1.00 85.94 96 PRO A C 1
ATOM 718 O O . PRO A 1 96 ? 4.721 -13.886 -14.327 1.00 85.94 96 PRO A O 1
ATOM 721 N N . PHE A 1 97 ? 3.408 -12.225 -13.584 1.00 83.19 97 PHE A N 1
ATOM 722 C CA . PHE A 1 97 ? 4.270 -11.140 -14.060 1.00 83.19 97 PHE A CA 1
ATOM 723 C C . PHE A 1 97 ? 5.584 -11.088 -13.286 1.00 83.19 97 PHE A C 1
ATOM 725 O O . PHE A 1 97 ? 6.645 -10.929 -13.883 1.00 83.19 97 PHE A O 1
ATOM 732 N N . PHE A 1 98 ? 5.524 -11.269 -11.964 1.00 78.06 98 PHE A N 1
ATOM 733 C CA . PHE A 1 98 ? 6.714 -11.340 -11.123 1.00 78.06 98 PHE A CA 1
ATOM 734 C C . PHE A 1 98 ? 7.613 -12.516 -11.518 1.00 78.06 98 PHE A C 1
ATOM 736 O O . PHE A 1 98 ? 8.824 -12.349 -11.597 1.00 78.06 98 PHE A O 1
ATOM 743 N N . ILE A 1 99 ? 7.036 -13.682 -11.819 1.00 80.50 99 ILE A N 1
ATOM 744 C CA . ILE A 1 99 ? 7.793 -14.855 -12.263 1.00 80.50 99 ILE A CA 1
ATOM 745 C C . ILE A 1 99 ? 8.380 -14.642 -13.661 1.00 80.50 99 ILE A C 1
ATOM 747 O O . ILE A 1 99 ? 9.559 -14.921 -13.874 1.00 80.50 99 ILE A O 1
ATOM 751 N N . GLY A 1 100 ? 7.575 -14.128 -14.595 1.00 76.62 100 GLY A N 1
ATOM 752 C CA . GLY A 1 100 ? 7.978 -13.929 -15.988 1.00 76.62 100 GLY A CA 1
ATOM 753 C C . GLY A 1 100 ? 9.048 -12.853 -16.169 1.00 76.62 100 GLY A C 1
ATOM 754 O O . GLY A 1 100 ? 9.963 -13.032 -16.966 1.00 76.62 100 GLY A O 1
ATOM 755 N N . LEU A 1 101 ? 8.970 -11.757 -15.408 1.00 71.75 101 LEU A N 1
ATOM 756 C CA . LEU A 1 101 ? 9.963 -10.677 -15.443 1.00 71.75 101 LEU A CA 1
ATOM 757 C C . LEU A 1 101 ? 11.141 -10.950 -14.499 1.00 71.75 101 LEU A C 1
ATOM 759 O O . LEU A 1 101 ? 12.264 -10.547 -14.773 1.00 71.75 101 LEU A O 1
ATOM 763 N N . GLY A 1 102 ? 10.900 -11.632 -13.379 1.00 62.62 102 GLY A N 1
ATOM 764 C CA . GLY A 1 102 ? 11.816 -11.701 -12.243 1.00 62.62 102 GLY A CA 1
ATOM 765 C C . GLY A 1 102 ? 13.010 -12.634 -12.375 1.00 62.62 102 GLY A C 1
ATOM 766 O O . GLY A 1 102 ? 13.826 -12.629 -11.458 1.00 62.62 102 GLY A O 1
ATOM 767 N N . GLY A 1 103 ? 13.144 -13.406 -13.461 1.00 56.03 103 GLY A N 1
ATOM 768 C CA . GLY A 1 103 ? 14.258 -14.343 -13.629 1.00 56.03 103 GLY A CA 1
ATOM 769 C C . GLY A 1 103 ? 14.388 -15.252 -12.406 1.00 56.03 103 GLY A C 1
ATOM 770 O O . GLY A 1 103 ? 15.332 -15.130 -11.628 1.00 56.03 103 GLY A O 1
ATOM 771 N N . LEU A 1 104 ? 13.417 -16.148 -12.216 1.00 53.06 104 LEU A N 1
ATOM 772 C CA . LEU A 1 104 ? 13.278 -17.031 -11.048 1.00 53.06 104 LEU A CA 1
ATOM 773 C C . LEU A 1 104 ? 14.449 -18.008 -10.796 1.00 53.06 104 LEU A C 1
ATOM 775 O O . LEU A 1 104 ? 14.326 -18.913 -9.980 1.00 53.06 104 LEU A O 1
ATOM 779 N N . LEU A 1 105 ? 15.583 -17.847 -11.478 1.00 47.06 105 LEU A N 1
ATOM 780 C CA . LEU A 1 105 ? 16.760 -18.705 -11.361 1.00 47.06 105 LEU A CA 1
ATOM 781 C C . LEU A 1 105 ? 17.695 -18.322 -10.198 1.00 47.06 105 LEU A C 1
ATOM 783 O O . LEU A 1 105 ? 18.645 -19.053 -9.946 1.00 47.06 105 LEU A O 1
ATOM 787 N N . SER A 1 106 ? 17.443 -17.222 -9.469 1.00 51.78 106 SER A N 1
ATOM 788 C CA . SER A 1 106 ? 18.319 -16.768 -8.366 1.00 51.78 106 SER A CA 1
ATOM 789 C C . SER A 1 106 ? 17.644 -16.621 -6.988 1.00 51.78 106 SER A C 1
ATOM 791 O O . SER A 1 106 ? 18.331 -16.274 -6.028 1.00 51.78 106 SER A O 1
ATOM 793 N N . GLY A 1 107 ? 16.331 -16.848 -6.842 1.00 54.25 107 GLY A N 1
ATOM 794 C CA . GLY A 1 107 ? 15.604 -16.577 -5.589 1.00 54.25 107 GLY A CA 1
ATOM 795 C C . GLY A 1 107 ? 14.726 -17.738 -5.117 1.00 54.25 107 GLY A C 1
ATOM 796 O O . GLY A 1 107 ? 13.928 -18.261 -5.883 1.00 54.25 107 GLY A O 1
ATOM 797 N N . TRP A 1 108 ? 14.842 -18.100 -3.833 1.00 56.59 108 TRP A N 1
ATOM 798 C CA . TRP A 1 108 ? 14.189 -19.264 -3.203 1.00 56.59 108 TRP A CA 1
ATOM 799 C C . TRP A 1 108 ? 12.665 -19.113 -2.992 1.00 56.59 108 TRP A C 1
ATOM 801 O O . TRP A 1 108 ? 11.988 -20.095 -2.701 1.00 56.59 108 TRP A O 1
ATOM 811 N N . TRP A 1 109 ? 12.085 -17.908 -3.122 1.00 57.34 109 TRP A N 1
ATOM 812 C CA . TRP A 1 109 ? 10.663 -17.690 -2.812 1.00 57.34 109 TRP A CA 1
ATOM 813 C C . TRP A 1 109 ? 10.002 -16.591 -3.672 1.00 57.34 109 TRP A C 1
ATOM 815 O O . TRP A 1 109 ? 10.342 -15.416 -3.522 1.00 57.34 109 TRP A O 1
ATOM 825 N N . PRO A 1 110 ? 9.030 -16.916 -4.548 1.00 66.00 110 PRO A N 1
ATOM 826 C CA . PRO A 1 110 ? 8.486 -15.982 -5.535 1.00 66.00 110 PRO A CA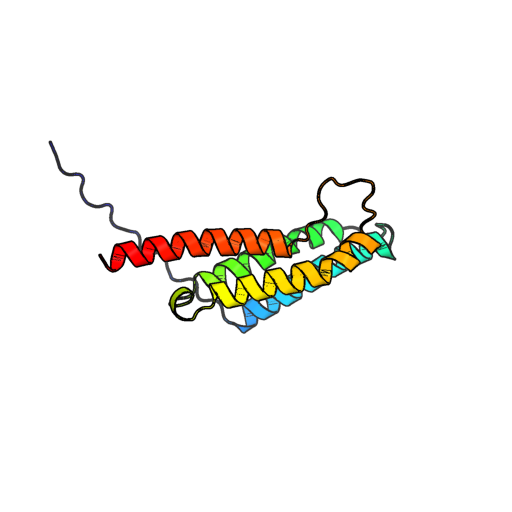 1
ATOM 827 C C . PRO A 1 110 ? 7.290 -15.161 -5.019 1.00 66.00 110 PRO A C 1
ATOM 829 O O . PRO A 1 110 ? 6.361 -14.873 -5.774 1.00 66.00 110 PRO A O 1
ATOM 832 N N . LEU A 1 111 ? 7.250 -14.816 -3.728 1.00 76.38 111 LEU A N 1
ATOM 833 C CA . LEU A 1 111 ? 6.149 -14.007 -3.199 1.00 76.38 111 LEU A CA 1
ATO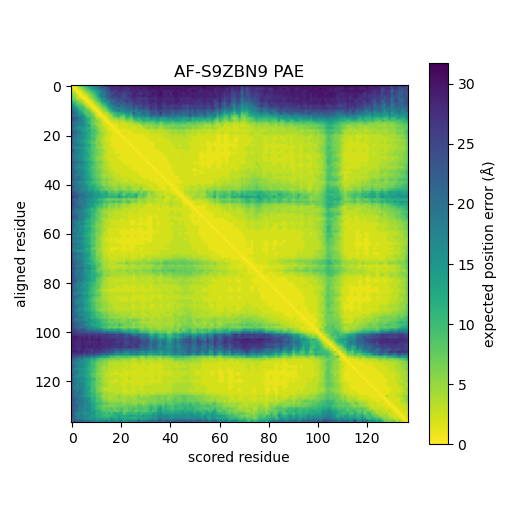M 834 C C . LEU A 1 111 ? 6.431 -12.516 -3.369 1.00 76.38 111 LEU A C 1
ATOM 836 O O . LEU A 1 111 ? 7.449 -11.995 -2.919 1.00 76.38 111 LEU A O 1
ATOM 840 N N . ASN A 1 112 ? 5.480 -11.821 -3.989 1.00 88.06 112 ASN A N 1
ATOM 841 C CA . ASN A 1 112 ? 5.518 -10.373 -4.134 1.00 88.06 112 ASN A CA 1
ATOM 842 C C . ASN A 1 112 ? 5.127 -9.640 -2.837 1.00 88.06 112 ASN A C 1
ATOM 844 O O . ASN A 1 112 ? 4.581 -10.216 -1.892 1.00 88.06 112 ASN A O 1
ATOM 848 N N . ILE A 1 113 ? 5.360 -8.324 -2.832 1.00 89.88 113 ILE A N 1
ATOM 849 C CA . ILE A 1 113 ? 5.146 -7.441 -1.679 1.00 89.88 113 ILE A CA 1
ATOM 850 C C . ILE A 1 113 ? 3.721 -7.490 -1.102 1.00 89.88 113 ILE A C 1
ATOM 852 O O . ILE A 1 113 ? 3.542 -7.265 0.095 1.00 89.88 113 ILE A O 1
ATOM 856 N N . MET A 1 114 ? 2.703 -7.829 -1.903 1.00 93.25 114 MET A N 1
ATOM 857 C CA . MET A 1 114 ? 1.320 -7.907 -1.421 1.00 93.25 114 MET A CA 1
ATOM 858 C C . MET A 1 114 ? 1.141 -9.014 -0.383 1.00 93.25 114 MET A C 1
ATOM 860 O O . MET A 1 114 ? 0.364 -8.841 0.553 1.00 93.25 114 MET A O 1
ATOM 864 N N . PHE A 1 115 ? 1.891 -10.115 -0.488 1.00 94.00 115 PHE A N 1
ATOM 865 C CA . PHE A 1 115 ? 1.863 -11.182 0.513 1.00 94.00 115 PHE A CA 1
ATOM 866 C C . PHE A 1 115 ? 2.514 -10.752 1.831 1.00 94.00 115 PHE A C 1
ATOM 868 O O . PHE A 1 115 ? 1.999 -11.070 2.900 1.00 94.00 115 PHE A O 1
ATOM 875 N N . THR A 1 116 ? 3.581 -9.951 1.783 1.00 93.69 116 THR A N 1
ATOM 876 C CA . THR A 1 116 ? 4.168 -9.345 2.990 1.00 93.69 116 THR A CA 1
ATOM 877 C C . THR A 1 116 ? 3.163 -8.427 3.684 1.00 93.69 116 THR A C 1
ATOM 879 O O . THR A 1 116 ? 2.965 -8.509 4.897 1.00 93.69 116 THR A O 1
ATOM 882 N N . LEU A 1 117 ? 2.473 -7.585 2.911 1.00 96.06 117 LEU A N 1
ATOM 883 C CA . LEU A 1 117 ? 1.418 -6.713 3.426 1.00 96.06 117 LEU A CA 1
ATOM 884 C C . LEU A 1 117 ? 0.213 -7.509 3.952 1.00 96.06 117 LEU A C 1
ATOM 886 O O 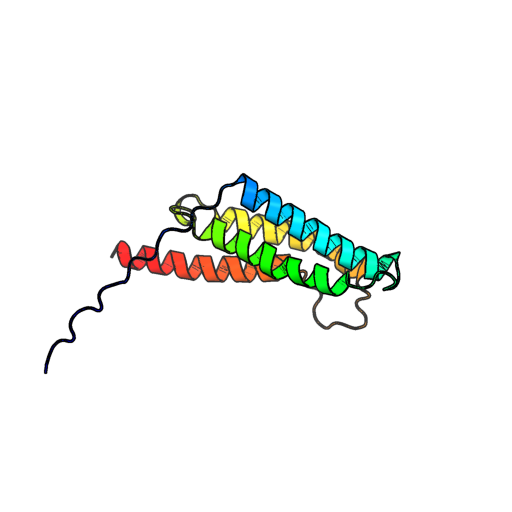. LEU A 1 117 ? -0.403 -7.100 4.934 1.00 96.06 117 LEU A O 1
ATOM 890 N N . LEU A 1 118 ? -0.108 -8.654 3.341 1.00 97.25 118 LEU A N 1
ATOM 891 C CA . LEU A 1 118 ? -1.157 -9.563 3.807 1.00 97.25 118 LEU A CA 1
ATOM 892 C C . LEU A 1 118 ? -0.820 -10.132 5.188 1.00 97.25 118 LEU A C 1
ATOM 894 O O . LEU A 1 118 ? -1.667 -10.092 6.080 1.00 97.25 118 LEU A O 1
ATOM 898 N N . VAL A 1 119 ? 0.414 -10.603 5.384 1.00 96.81 119 VAL A N 1
ATOM 899 C CA . VAL A 1 119 ? 0.889 -11.078 6.692 1.00 96.81 119 VAL A CA 1
ATOM 900 C C . VAL A 1 119 ? 0.821 -9.953 7.723 1.00 96.81 119 VAL A C 1
ATOM 902 O O . VAL A 1 119 ? 0.265 -10.152 8.801 1.00 96.81 119 VAL A O 1
ATOM 905 N N . ALA A 1 120 ? 1.300 -8.752 7.384 1.00 96.75 120 ALA A N 1
ATOM 906 C CA . ALA A 1 120 ? 1.225 -7.597 8.277 1.00 96.75 120 ALA A CA 1
ATOM 907 C C . ALA A 1 120 ? -0.227 -7.259 8.667 1.00 96.75 120 ALA A C 1
ATOM 909 O O . ALA A 1 120 ? -0.523 -7.066 9.846 1.00 96.75 120 ALA A O 1
ATOM 910 N N . ALA A 1 121 ? -1.153 -7.248 7.703 1.00 97.31 121 ALA A N 1
ATOM 911 C CA . ALA A 1 121 ? -2.574 -7.030 7.966 1.00 97.31 121 ALA A CA 1
ATOM 912 C C . ALA A 1 121 ? -3.175 -8.119 8.875 1.00 97.31 121 ALA A C 1
ATOM 914 O O . ALA A 1 121 ? -3.974 -7.795 9.753 1.00 97.31 121 ALA A O 1
ATOM 915 N N . GLY A 1 122 ? -2.773 -9.382 8.700 1.00 97.25 122 GLY A N 1
ATOM 916 C CA . GLY A 1 122 ? -3.194 -10.500 9.548 1.00 97.25 122 GLY A CA 1
ATOM 917 C C . GLY A 1 122 ? -2.696 -10.379 10.991 1.00 97.25 122 GLY A C 1
ATOM 918 O O . GLY A 1 122 ? -3.470 -10.564 11.927 1.00 97.25 122 GLY A O 1
ATOM 919 N N . VAL A 1 123 ? -1.434 -9.990 11.188 1.00 97.19 123 VAL A N 1
ATOM 920 C CA . VAL A 1 123 ? -0.875 -9.737 12.528 1.00 97.19 123 VAL A CA 1
ATOM 921 C C . VAL A 1 123 ? -1.620 -8.595 13.223 1.00 97.19 123 VAL A C 1
ATOM 923 O O . VAL A 1 123 ? -2.028 -8.736 14.376 1.00 97.19 123 VAL A O 1
ATOM 926 N N . LEU A 1 124 ? -1.860 -7.487 12.513 1.00 96.06 124 LEU A N 1
ATOM 927 C CA . LEU A 1 124 ? -2.628 -6.358 13.047 1.00 96.06 124 LEU A CA 1
ATOM 928 C C . LEU A 1 124 ? -4.067 -6.760 13.390 1.00 96.06 124 LEU A C 1
ATOM 930 O O . LEU A 1 124 ? -4.589 -6.330 14.414 1.00 96.06 124 LEU A O 1
ATOM 934 N N . TYR A 1 125 ? -4.699 -7.597 12.564 1.00 95.81 125 TYR A N 1
ATOM 935 C CA . TYR A 1 125 ? -6.045 -8.106 12.821 1.00 95.81 125 TYR A CA 1
ATOM 936 C C . TYR A 1 125 ? -6.112 -8.894 14.131 1.00 95.81 125 TYR A C 1
ATOM 938 O O . TYR A 1 125 ? -6.968 -8.609 14.966 1.00 95.81 125 TYR A O 1
ATOM 946 N N . LEU A 1 126 ? -5.193 -9.845 14.330 1.00 94.62 126 LEU A N 1
ATOM 947 C CA . LEU A 1 126 ? -5.134 -10.657 15.548 1.00 94.62 126 LEU A CA 1
ATOM 948 C C . LEU A 1 126 ? -4.917 -9.789 16.794 1.00 94.62 126 LEU A C 1
ATOM 950 O O . LEU A 1 126 ? -5.590 -9.989 17.805 1.00 94.62 126 LEU A O 1
ATOM 954 N N . GLY A 1 127 ? -4.028 -8.794 16.707 1.00 92.19 127 GLY A N 1
ATOM 955 C CA . GLY A 1 127 ? -3.794 -7.842 17.793 1.00 92.19 127 GLY A CA 1
ATOM 956 C C . GLY A 1 127 ? -5.047 -7.040 18.155 1.00 92.19 127 GLY A C 1
ATOM 957 O O . GLY A 1 127 ? -5.434 -6.992 19.323 1.00 92.19 127 GLY A O 1
ATOM 958 N N . SER A 1 128 ? -5.718 -6.460 17.157 1.00 90.00 128 SER A N 1
ATOM 959 C CA . SER A 1 128 ? -6.922 -5.647 17.368 1.00 90.00 128 SER A CA 1
ATOM 960 C C . SER A 1 128 ? -8.132 -6.465 17.833 1.00 90.00 128 SER A C 1
ATOM 962 O O 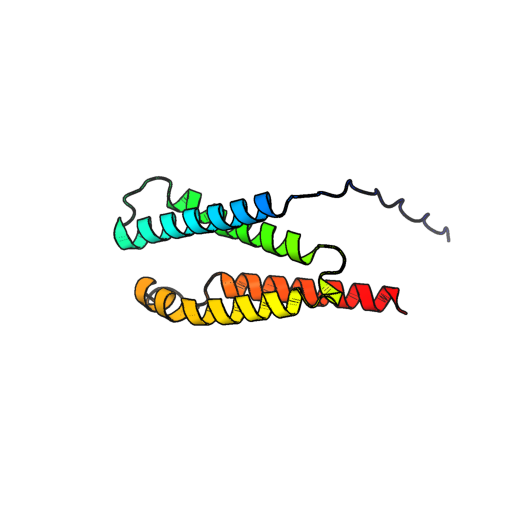. SER A 1 128 ? -8.922 -5.984 18.648 1.00 90.00 128 SER A O 1
ATOM 964 N N . ALA A 1 129 ? -8.285 -7.699 17.346 1.00 88.31 129 ALA A N 1
ATOM 965 C CA . ALA A 1 129 ? -9.344 -8.604 17.787 1.00 88.31 129 ALA A CA 1
ATOM 966 C C . ALA A 1 129 ? -9.184 -8.958 19.271 1.00 88.31 129 ALA A C 1
ATOM 968 O O . ALA A 1 129 ? -10.125 -8.806 20.048 1.00 88.31 129 ALA A O 1
ATOM 969 N N . HIS A 1 130 ? -7.969 -9.322 19.680 1.00 89.38 130 HIS A N 1
ATOM 970 C CA . HIS A 1 130 ? -7.658 -9.643 21.069 1.00 89.38 130 HIS A CA 1
ATOM 971 C C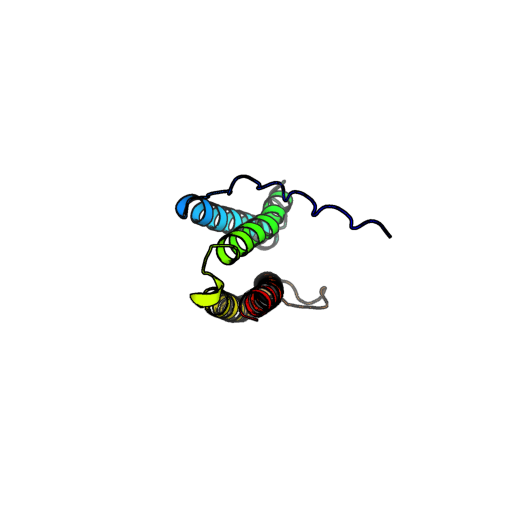 . HIS A 1 130 ? -7.851 -8.448 22.021 1.00 89.38 130 HIS A C 1
ATOM 973 O O . HIS A 1 130 ? -8.333 -8.617 23.139 1.00 89.38 130 HIS A O 1
ATOM 979 N N . GLU A 1 131 ? -7.509 -7.227 21.598 1.00 86.38 131 GLU A N 1
ATOM 980 C CA . GLU A 1 131 ? -7.772 -6.018 22.393 1.00 86.38 131 GLU A CA 1
ATOM 981 C C . GLU A 1 131 ? -9.275 -5.753 22.560 1.00 86.38 131 GLU A C 1
ATOM 983 O O . GLU A 1 131 ? -9.730 -5.423 23.654 1.00 86.38 131 GLU A O 1
ATOM 988 N N . THR A 1 132 ? -10.059 -5.975 21.505 1.00 83.19 132 THR A N 1
ATOM 989 C CA . THR A 1 132 ? -11.517 -5.803 21.551 1.00 83.19 132 THR A CA 1
ATOM 990 C C . THR A 1 132 ? -12.171 -6.816 22.493 1.00 83.19 132 THR A C 1
ATOM 992 O O . THR A 1 132 ? -13.029 -6.442 23.291 1.00 83.19 132 THR A O 1
ATOM 995 N N . GLU A 1 133 ? -11.737 -8.080 22.472 1.00 82.62 133 GLU A N 1
ATOM 996 C CA . GLU A 1 133 ? -12.233 -9.112 23.395 1.00 82.62 133 GLU A CA 1
ATOM 997 C C . GLU A 1 133 ? -11.974 -8.771 24.871 1.00 82.62 133 GLU A C 1
ATOM 999 O O . GLU A 1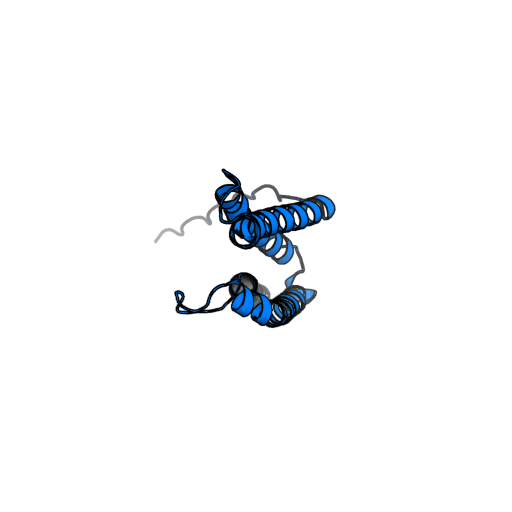 133 ? -12.813 -9.070 25.719 1.00 82.62 133 GLU A O 1
ATOM 1004 N N . LYS A 1 134 ? -10.847 -8.119 25.187 1.00 82.31 134 LYS A N 1
ATOM 1005 C CA . LYS A 1 134 ? -10.520 -7.683 26.557 1.00 82.31 134 LYS A CA 1
ATOM 1006 C C . LYS A 1 134 ? -11.393 -6.545 27.073 1.00 82.31 134 LYS A C 1
ATOM 1008 O O . LYS A 1 134 ? -11.544 -6.426 28.278 1.00 82.31 134 LYS A O 1
ATOM 1013 N N . ILE A 1 135 ? -11.904 -5.690 26.190 1.00 77.56 135 ILE A N 1
ATOM 1014 C CA . ILE A 1 135 ? -12.755 -4.551 26.572 1.00 77.56 135 ILE A CA 1
ATOM 1015 C C . ILE A 1 135 ? -14.196 -5.009 26.846 1.00 77.56 135 ILE A C 1
ATOM 1017 O O . ILE A 1 135 ? -14.906 -4.379 27.623 1.00 77.56 135 ILE A O 1
ATOM 1021 N N . VAL A 1 136 ? -14.636 -6.088 26.192 1.00 73.06 136 VAL A N 1
ATOM 102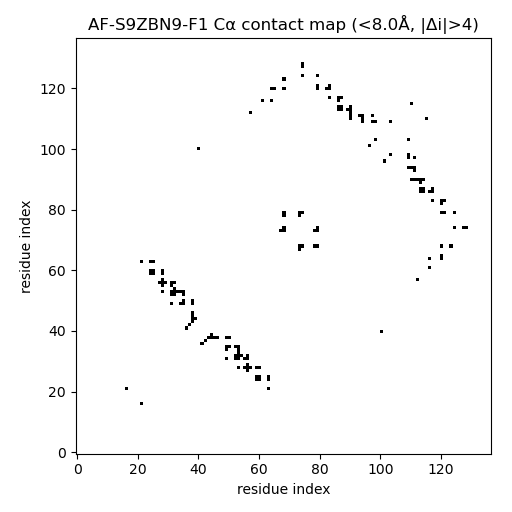2 C CA . VAL A 1 136 ? -16.013 -6.605 26.286 1.00 73.06 136 VAL A CA 1
ATOM 1023 C C . VAL A 1 136 ? -16.213 -7.562 27.473 1.00 73.06 136 VAL A C 1
ATOM 1025 O O . VAL A 1 136 ? -17.353 -7.790 27.872 1.00 73.06 136 VAL A O 1
ATOM 1028 N N . ARG A 1 137 ? -15.135 -8.123 28.036 1.00 62.66 137 ARG A N 1
ATOM 1029 C CA . ARG A 1 137 ? -15.161 -8.991 29.228 1.00 62.66 137 ARG A CA 1
ATOM 1030 C C . ARG A 1 137 ? -14.900 -8.203 30.503 1.00 62.66 137 ARG A C 1
ATOM 1032 O O . ARG A 1 137 ? -15.529 -8.558 31.521 1.00 62.66 137 ARG A O 1
#

Foldseek 3Di:
DDDDDPDPPPDDDDDDDDPVRLVVLLVQLVVLLVQLLCCVQPVVVVDPCSVVSNVVSLVSVLVSLVVCCPDPCCLVVCVLVVLLVVLVVVQVVCQVVQPVRVVPPPDDDSGDSSVVSSVVSVVSNVVVVVVVVVVVD

Solvent-accessible surface area (backbone atoms only — not comparable to full-atom values): 8029 Å² total; per-residue (Å²): 137,83,81,78,76,79,77,79,77,80,82,70,82,83,88,82,77,57,70,66,58,49,51,50,45,48,52,49,23,50,52,29,37,48,46,22,51,42,24,55,76,73,48,71,61,68,51,84,64,35,60,65,51,19,61,50,16,59,61,44,47,51,49,48,51,50,55,58,58,69,37,91,59,22,72,84,72,44,47,56,61,56,49,42,52,49,27,52,52,53,34,58,69,45,36,64,57,50,50,73,72,57,60,69,88,82,59,99,68,87,75,54,70,38,53,58,51,30,52,52,50,51,54,51,46,55,54,53,51,55,55,51,55,62,75,76,106

Radius of gyration: 19.56 Å; Cα contacts (8 Å, |Δi|>4): 91; chains: 1; bounding box: 38×33×69 Å